Protein AF-A0A7V6EBS8-F1 (afdb_monomer)

pLDDT: mean 87.38, std 13.46, range [48.91, 98.5]

Solvent-accessible surface area (backbone atoms only — not comparable to full-atom 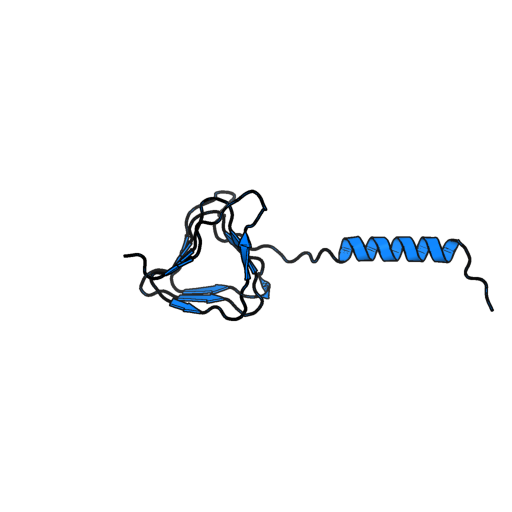values): 6392 Å² total; per-residue (Å²): 133,86,77,85,50,72,67,58,55,54,53,51,49,52,52,50,50,52,46,61,65,62,65,59,71,83,57,58,69,35,62,75,23,56,57,96,88,43,80,41,68,43,79,40,53,77,47,76,47,50,44,85,46,26,38,34,37,36,66,30,40,36,35,28,39,69,91,14,34,39,39,37,37,62,71,20,40,40,26,24,30,51,81,17,35,41,38,33,51,29,46,80,47,69,51,71,56,49,79,45,55,62,49,99,87,29,59,45,69,47,77,43,72,63,79,124

Mean predicted aligned error: 9.58 Å

Radius of gyration: 20.48 Å; Cα contacts (8 Å, |Δi|>4): 249; chains: 1; bounding box: 54×32×61 Å

Nearest PDB structures (foldseek):
  6rib-assembly1_A  TM=3.307E-01  e=3.381E+00  Thermus thermophilus HB8
  6riq-assembly1_A  TM=4.170E-01  e=9.304E+00  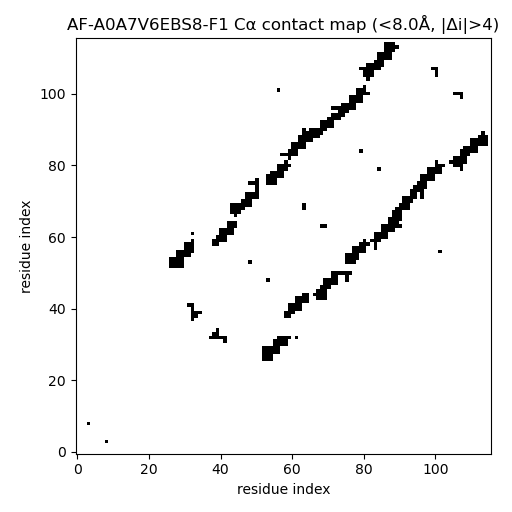Pseudomonas aeruginosa
  7ko9-assembly1_A  TM=3.567E-01  e=7.024E+00  Escherichia coli
  6qvi-assembly2_B  TM=3.295E-01  e=8.314E+00  Thermus thermophilus HB27

Foldseek 3Di:
DDPPDPVNVVVVVVVVVVVVVPVPPPQPEAEPQDDPNDGDEEEAAEDEAEQSNAPYEYEAEYEDDLNGEYEYDAPGEYEYFAPYEYEYNHYYHYDNYHYYHPDPVHDYPYYHYNDD

Structure (mmCIF, N/CA/C/O backbone):
data_AF-A0A7V6EBS8-F1
#
_entry.id   AF-A0A7V6EBS8-F1
#
loop_
_atom_site.group_PDB
_atom_site.id
_atom_site.type_symbol
_atom_site.label_atom_id
_atom_site.label_alt_id
_atom_site.label_comp_id
_atom_site.label_asym_id
_atom_site.label_entity_id
_atom_site.label_seq_id
_atom_site.pdbx_PDB_ins_code
_atom_site.Cartn_x
_atom_site.Cartn_y
_atom_site.Cartn_z
_atom_site.occupancy
_atom_site.B_iso_or_equiv
_atom_site.auth_seq_id
_atom_site.auth_comp_id
_atom_site.auth_asym_id
_atom_site.auth_atom_id
_atom_site.pdbx_PDB_model_num
ATOM 1 N N . MET A 1 1 ? -40.442 13.116 41.342 1.00 51.31 1 MET A N 1
ATOM 2 C CA . MET A 1 1 ? -39.411 13.232 40.282 1.00 51.31 1 MET A CA 1
ATOM 3 C C . MET A 1 1 ? -38.191 13.933 40.867 1.00 51.31 1 MET A C 1
ATOM 5 O O . MET A 1 1 ? -38.304 15.086 41.261 1.00 51.31 1 MET A O 1
ATOM 9 N N . LYS A 1 2 ? -37.060 13.232 41.022 1.00 55.19 2 LYS A N 1
ATOM 10 C CA . LYS A 1 2 ? -35.823 13.795 41.592 1.00 55.19 2 LYS A CA 1
ATOM 11 C C . LYS A 1 2 ? -35.237 14.784 40.575 1.00 55.19 2 LYS A C 1
ATOM 13 O O . LYS A 1 2 ? -34.918 14.375 39.461 1.00 55.19 2 LYS A O 1
ATOM 18 N N . LYS A 1 3 ? -35.173 16.080 40.912 1.00 59.59 3 LYS A N 1
ATOM 19 C CA . LYS A 1 3 ? -34.543 17.097 40.052 1.00 59.59 3 LYS A CA 1
ATOM 20 C C . LYS A 1 3 ? -33.090 16.681 39.832 1.00 59.59 3 LYS A C 1
ATOM 22 O O . LYS A 1 3 ? -32.352 16.535 40.800 1.00 59.59 3 LYS A O 1
ATOM 27 N N . ARG A 1 4 ? -32.705 16.460 38.575 1.00 64.12 4 ARG A N 1
ATOM 28 C CA . ARG A 1 4 ? -31.295 16.352 38.187 1.00 64.12 4 ARG A CA 1
ATOM 29 C C . ARG A 1 4 ? -30.639 17.673 38.581 1.00 64.12 4 ARG A C 1
ATOM 31 O O . ARG A 1 4 ? -31.089 18.727 38.135 1.00 64.12 4 ARG A O 1
ATOM 38 N N . ASP A 1 5 ? -29.680 17.618 39.491 1.00 79.69 5 ASP A N 1
ATOM 39 C CA . ASP A 1 5 ? -28.967 18.786 39.985 1.00 79.69 5 ASP A CA 1
ATOM 40 C C . ASP A 1 5 ? -27.829 19.169 39.031 1.00 79.69 5 ASP A C 1
ATOM 42 O O . ASP A 1 5 ? -27.427 18.409 38.146 1.00 79.69 5 ASP A O 1
ATOM 46 N N . ALA A 1 6 ? -27.337 20.398 39.176 1.00 76.38 6 ALA A N 1
ATOM 47 C CA . ALA A 1 6 ? -26.308 20.947 38.299 1.00 76.38 6 ALA A CA 1
ATOM 48 C C . ALA A 1 6 ? -25.035 20.078 38.281 1.00 76.38 6 ALA A C 1
ATOM 50 O O . ALA A 1 6 ? -24.414 19.934 37.230 1.00 76.38 6 ALA A O 1
ATOM 51 N N . GLY A 1 7 ? -24.697 19.431 39.405 1.00 80.94 7 GLY A N 1
ATOM 52 C CA . GLY A 1 7 ? -23.545 18.533 39.524 1.00 80.94 7 GLY A CA 1
ATOM 53 C C . GLY A 1 7 ? -23.585 17.363 38.541 1.00 80.94 7 GLY A C 1
ATOM 54 O O . GLY A 1 7 ? -22.577 17.062 37.903 1.00 80.94 7 GLY A O 1
ATOM 55 N N . TRP A 1 8 ? -24.760 16.764 38.330 1.00 78.31 8 TRP A N 1
ATOM 56 C CA . TRP A 1 8 ? -24.926 15.698 37.344 1.00 78.31 8 TRP A CA 1
ATOM 57 C C . TRP A 1 8 ? -24.663 16.170 35.907 1.00 78.31 8 TRP A C 1
ATOM 59 O O . TRP A 1 8 ? -24.090 15.433 35.108 1.00 78.31 8 TRP A O 1
ATOM 69 N N . ASN A 1 9 ? -25.044 17.406 35.568 1.00 82.06 9 ASN A N 1
ATOM 70 C CA . ASN A 1 9 ? -24.821 17.957 34.229 1.00 82.06 9 ASN A CA 1
ATOM 71 C C . ASN A 1 9 ? -23.340 18.259 33.972 1.00 82.06 9 ASN A C 1
ATOM 73 O O . ASN A 1 9 ? -22.862 17.993 32.873 1.00 82.06 9 ASN A O 1
ATOM 77 N N . TYR A 1 10 ? -22.599 18.739 34.976 1.00 83.56 10 TYR A N 1
ATOM 78 C CA . TYR A 1 10 ? -21.148 18.911 34.861 1.00 83.56 10 TYR A CA 1
ATOM 79 C C . TYR A 1 10 ? -20.423 17.568 34.754 1.00 83.56 10 TYR A C 1
ATOM 81 O O . TYR A 1 10 ? -19.563 17.409 33.894 1.00 83.56 10 TYR A O 1
ATOM 89 N N . PHE A 1 11 ? -20.808 16.577 35.560 1.00 81.00 11 PHE A N 1
ATOM 90 C CA . PHE A 1 11 ? -20.244 15.229 35.480 1.00 81.00 11 PHE A CA 1
ATOM 91 C C . PHE A 1 11 ? -20.505 14.575 34.114 1.00 81.00 11 PHE A C 1
ATOM 93 O O . PHE A 1 11 ? -19.585 14.056 33.484 1.00 81.00 11 PHE A O 1
ATOM 100 N N . ALA A 1 12 ? -21.740 14.664 33.613 1.00 82.56 12 ALA A N 1
ATOM 101 C CA . ALA A 1 12 ? -22.101 14.171 32.289 1.00 82.56 12 ALA A CA 1
ATOM 102 C C . ALA A 1 12 ? -21.372 14.929 31.167 1.00 82.56 12 ALA A C 1
ATOM 104 O O . ALA A 1 12 ? -20.951 14.306 30.198 1.00 82.56 12 ALA A O 1
ATOM 105 N N . ALA A 1 13 ? -21.177 16.246 31.302 1.00 82.38 13 ALA A N 1
ATOM 106 C CA . ALA A 1 13 ? -20.408 17.038 30.344 1.00 82.38 13 ALA A CA 1
ATOM 107 C C . ALA A 1 13 ? -18.928 16.631 30.324 1.00 82.38 13 ALA A C 1
ATOM 109 O O . ALA A 1 13 ? -18.355 16.496 29.248 1.00 82.38 13 ALA A O 1
ATOM 110 N N . VAL A 1 14 ? -18.320 16.364 31.484 1.00 84.31 14 VAL A N 1
ATOM 111 C CA . VAL A 1 14 ? -16.932 15.880 31.577 1.00 84.31 14 VAL A CA 1
ATOM 112 C C . VAL A 1 14 ? -16.791 14.480 30.971 1.00 84.31 14 VAL A C 1
ATOM 114 O O . VAL A 1 14 ? -15.854 14.247 30.214 1.00 84.31 14 VAL A O 1
ATOM 117 N N . LEU A 1 15 ? -17.744 13.574 31.216 1.00 79.50 15 LEU A N 1
ATOM 118 C CA . LEU A 1 15 ? -17.805 12.262 30.557 1.00 79.50 15 LEU A CA 1
ATOM 119 C C . LEU A 1 15 ? -17.981 12.385 29.042 1.00 79.50 15 LEU A C 1
ATOM 121 O O . LEU A 1 15 ? -17.315 11.684 28.291 1.00 79.50 15 LEU A O 1
ATOM 125 N N . TYR A 1 16 ? -18.847 13.284 28.580 1.00 78.12 16 TYR A N 1
ATOM 126 C CA . TYR A 1 16 ? -19.078 13.511 27.156 1.00 78.12 16 TYR A CA 1
ATOM 127 C C . TYR A 1 16 ? -17.838 14.085 26.463 1.00 78.12 16 TYR A C 1
ATOM 129 O O . TYR A 1 16 ? -17.472 13.634 25.384 1.00 78.12 16 TYR A O 1
ATOM 137 N N . ILE A 1 17 ? -17.139 15.018 27.111 1.00 76.75 17 ILE A N 1
ATOM 138 C CA . ILE A 1 17 ? -15.861 15.561 26.643 1.00 76.75 17 ILE A CA 1
ATOM 139 C C . ILE A 1 17 ? -14.786 14.464 26.621 1.00 76.75 17 ILE A C 1
ATOM 141 O O . ILE A 1 17 ? -14.094 14.318 25.616 1.00 76.75 17 ILE A O 1
ATOM 145 N N . PHE A 1 18 ? -14.690 13.650 27.677 1.00 72.38 18 PHE A N 1
ATOM 146 C CA . PHE A 1 18 ? -13.807 12.483 27.721 1.00 72.38 18 PHE A CA 1
ATOM 147 C C . PHE A 1 18 ? -14.097 11.533 26.554 1.00 72.38 18 PHE A C 1
ATOM 149 O O . PHE A 1 18 ? -13.172 11.156 25.844 1.00 72.38 18 PHE A O 1
ATOM 156 N N . PHE A 1 19 ? -15.372 11.240 26.274 1.00 67.50 19 PHE A N 1
ATOM 157 C CA . PHE A 1 19 ? -15.778 10.457 25.109 1.00 67.50 19 PHE A CA 1
ATOM 158 C C . PHE A 1 19 ? -15.412 11.146 23.787 1.00 67.50 19 PHE A C 1
ATOM 160 O O . PHE A 1 19 ? -14.822 10.488 22.947 1.00 67.50 19 PHE A O 1
ATOM 167 N N . ILE A 1 20 ? -15.643 12.448 23.584 1.00 65.75 20 ILE A N 1
ATOM 168 C CA . ILE A 1 20 ? -15.231 13.153 22.349 1.00 65.75 20 ILE A CA 1
ATOM 169 C C . ILE A 1 20 ? -13.717 13.034 22.110 1.00 65.75 20 ILE A C 1
ATOM 171 O O . ILE A 1 20 ? -13.290 12.790 20.980 1.00 65.75 20 ILE A O 1
ATOM 175 N N . PHE A 1 21 ? -12.903 13.176 23.158 1.00 56.88 21 PHE A N 1
ATOM 176 C CA . PHE A 1 21 ? -11.451 13.033 23.052 1.00 56.88 21 PHE A 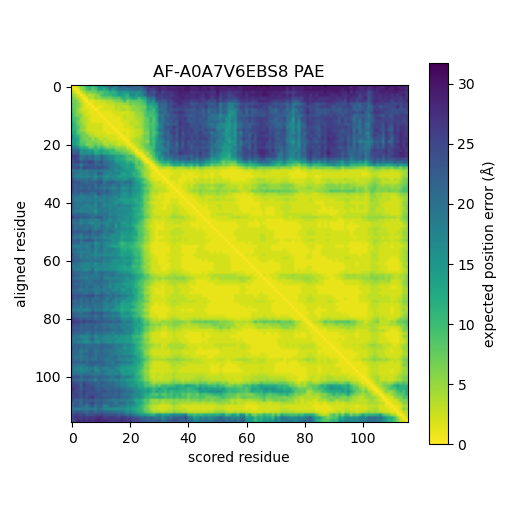CA 1
ATOM 177 C C . PHE A 1 21 ? -11.013 11.574 22.831 1.00 56.88 21 PHE A C 1
ATOM 179 O O . PHE A 1 21 ? -10.060 11.348 22.089 1.00 56.88 21 PHE A O 1
ATOM 186 N N . PHE A 1 22 ? -11.736 10.5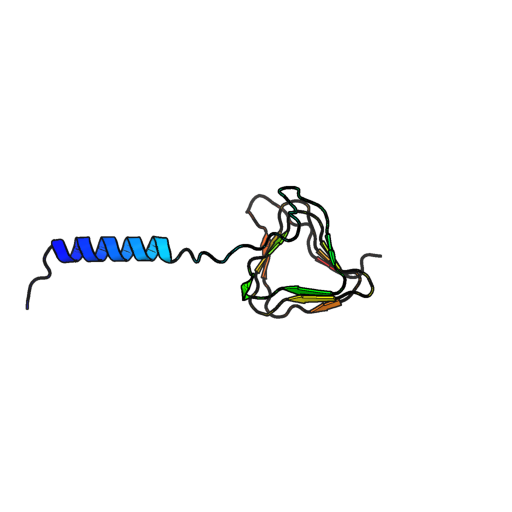90 23.382 1.00 54.84 22 PHE A N 1
ATOM 187 C CA . PHE A 1 22 ? -11.471 9.153 23.195 1.00 54.84 22 PHE A CA 1
ATOM 188 C C . PHE A 1 22 ? -12.061 8.560 21.899 1.00 54.84 22 PHE A C 1
ATOM 190 O O . PHE A 1 22 ? -11.679 7.467 21.493 1.00 54.84 22 PHE A O 1
ATOM 197 N N . GLN A 1 23 ? -12.986 9.258 21.229 1.00 48.91 23 GLN A N 1
ATOM 198 C CA . GLN A 1 23 ? -13.557 8.863 19.929 1.00 48.91 23 GLN A CA 1
ATOM 199 C C . GLN A 1 23 ? -12.602 9.154 18.763 1.00 48.91 23 GLN A C 1
ATOM 201 O O . GLN A 1 23 ? -12.829 8.690 17.642 1.00 48.91 23 GLN A O 1
ATOM 206 N N . ARG A 1 24 ? -11.500 9.880 19.009 1.00 51.91 24 ARG A N 1
ATOM 207 C CA . ARG A 1 24 ? -10.350 9.873 18.104 1.00 51.91 24 ARG A CA 1
ATOM 208 C C . ARG A 1 24 ? -9.681 8.518 18.218 1.00 51.91 24 ARG A C 1
ATOM 210 O O . ARG A 1 24 ? -8.737 8.339 18.974 1.00 51.91 24 ARG A O 1
ATOM 217 N N . SER A 1 25 ? -10.235 7.565 17.489 1.00 51.59 25 SER A N 1
ATOM 218 C CA . SER A 1 25 ? -9.688 6.231 17.332 1.00 51.59 25 SER A CA 1
ATOM 219 C C . SER A 1 25 ? -8.187 6.340 17.062 1.00 51.59 25 SER A C 1
ATOM 221 O O . SER A 1 25 ? -7.782 6.821 16.004 1.00 51.59 25 SER A O 1
ATOM 223 N N . SER A 1 26 ? -7.357 5.952 18.031 1.00 55.03 26 SER A N 1
ATOM 224 C CA . SER A 1 26 ? -5.915 5.824 17.846 1.00 55.03 26 SER A CA 1
ATOM 225 C C . SER A 1 26 ? -5.662 4.543 17.054 1.00 55.03 26 SER A C 1
ATOM 227 O O . SER A 1 26 ? -5.171 3.550 17.588 1.00 55.03 26 SER A O 1
ATOM 229 N N . TYR A 1 27 ? -6.085 4.515 15.793 1.00 57.25 27 TYR A N 1
ATOM 230 C CA . TYR A 1 27 ? -5.586 3.500 14.879 1.00 57.25 27 TYR A CA 1
ATOM 231 C C . TYR A 1 27 ? -4.105 3.814 14.668 1.00 57.25 27 TYR A C 1
ATOM 233 O O . TYR A 1 27 ? -3.756 4.948 14.333 1.00 57.25 27 TYR A O 1
ATOM 241 N N . ALA A 1 28 ? -3.233 2.856 14.975 1.00 71.25 28 ALA A N 1
ATOM 242 C CA . ALA A 1 28 ? -1.810 3.008 14.730 1.00 71.25 28 ALA A CA 1
ATOM 243 C C . ALA A 1 28 ? -1.611 3.168 13.217 1.00 71.25 28 ALA A C 1
ATOM 245 O O . ALA A 1 28 ? -1.995 2.292 12.447 1.00 71.25 28 ALA A O 1
ATOM 246 N N . GLU A 1 29 ? -1.079 4.311 12.791 1.00 89.38 29 GLU A N 1
ATOM 247 C CA . GLU A 1 29 ? -0.771 4.534 11.381 1.00 89.38 29 GLU A CA 1
ATOM 248 C C . GLU A 1 29 ? 0.482 3.739 11.001 1.00 89.38 29 GLU A C 1
ATOM 250 O O . GLU A 1 29 ? 1.490 3.774 11.715 1.00 89.38 29 GLU A O 1
ATOM 255 N N . THR A 1 30 ? 0.439 3.054 9.861 1.00 94.38 30 THR A N 1
ATOM 256 C CA . THR A 1 30 ? 1.567 2.268 9.353 1.00 94.38 30 THR A CA 1
ATOM 257 C C . THR A 1 30 ? 2.292 3.048 8.266 1.00 94.38 30 THR A C 1
ATOM 259 O O . THR A 1 30 ? 1.771 3.220 7.168 1.00 94.38 30 THR A O 1
ATOM 262 N N . TYR A 1 31 ? 3.509 3.515 8.546 1.00 95.06 31 TYR A N 1
ATOM 263 C CA . TYR A 1 31 ? 4.347 4.187 7.549 1.00 95.06 31 TYR A CA 1
ATOM 264 C C . TYR A 1 31 ? 5.071 3.153 6.687 1.00 95.06 31 TYR A C 1
ATOM 266 O O . TYR A 1 31 ? 5.930 2.431 7.185 1.00 95.06 31 TYR A O 1
ATOM 274 N N . VAL A 1 32 ? 4.758 3.112 5.391 1.00 96.69 32 VAL A N 1
ATOM 275 C CA . VAL A 1 32 ? 5.326 2.124 4.456 1.00 96.69 32 VAL A CA 1
ATOM 276 C C . VAL A 1 32 ? 6.791 2.436 4.136 1.00 96.69 32 VAL A C 1
ATOM 278 O O . VAL A 1 32 ? 7.625 1.542 4.054 1.00 96.69 32 VAL A O 1
ATOM 281 N N . ASN A 1 33 ? 7.119 3.721 3.985 1.00 96.44 33 ASN A N 1
ATOM 282 C CA . ASN A 1 33 ? 8.396 4.179 3.429 1.00 96.44 33 ASN A CA 1
ATOM 283 C C . ASN A 1 33 ? 9.410 4.674 4.472 1.00 96.44 33 ASN A C 1
ATOM 285 O O . ASN A 1 33 ? 10.472 5.169 4.090 1.00 96.44 33 ASN A O 1
ATOM 289 N N . ARG A 1 34 ? 9.096 4.617 5.774 1.00 94.56 34 ARG A N 1
ATOM 290 C CA . ARG A 1 34 ? 9.968 5.154 6.833 1.00 94.56 34 ARG A CA 1
ATOM 291 C C . ARG A 1 34 ? 10.789 4.060 7.498 1.00 94.56 34 ARG A C 1
ATOM 293 O O . ARG A 1 34 ? 10.255 3.239 8.234 1.00 94.56 34 ARG A O 1
ATOM 300 N N . ILE A 1 35 ? 12.107 4.133 7.342 1.00 87.69 35 ILE A N 1
ATOM 301 C CA . ILE A 1 35 ? 13.066 3.267 8.037 1.00 87.69 35 ILE A CA 1
ATOM 302 C C . ILE A 1 35 ? 13.977 4.159 8.877 1.00 87.69 35 ILE A C 1
ATOM 304 O O . ILE A 1 35 ? 14.687 5.009 8.337 1.00 87.69 35 ILE A O 1
ATOM 308 N N . ASN A 1 36 ? 13.940 3.999 10.204 1.00 89.81 36 ASN A N 1
ATOM 309 C CA . ASN A 1 36 ? 14.731 4.796 11.154 1.00 89.81 36 ASN A CA 1
ATOM 310 C C . ASN A 1 36 ? 14.617 6.319 10.919 1.00 89.81 36 ASN A C 1
ATOM 312 O O . ASN A 1 36 ? 15.609 7.043 10.945 1.00 89.81 36 ASN A O 1
ATOM 316 N N . GLY A 1 37 ? 13.406 6.799 10.623 1.00 88.38 37 GLY A N 1
ATOM 317 C CA . GLY A 1 37 ? 13.129 8.218 10.366 1.00 88.38 37 GLY A CA 1
ATOM 318 C C . GLY A 1 37 ? 13.502 8.721 8.967 1.00 88.38 37 GLY A C 1
ATOM 319 O O . GLY A 1 37 ? 13.240 9.879 8.662 1.00 88.38 37 GLY A O 1
ATOM 320 N N . THR A 1 38 ? 14.064 7.876 8.100 1.00 93.56 38 THR A N 1
ATOM 321 C CA . THR A 1 38 ? 14.356 8.234 6.704 1.00 93.56 38 THR A CA 1
ATOM 322 C C . THR A 1 38 ? 13.255 7.726 5.779 1.00 93.56 38 THR A C 1
ATOM 324 O O . THR A 1 38 ? 12.909 6.547 5.841 1.00 93.56 38 THR A O 1
ATOM 327 N N . VAL A 1 39 ? 12.739 8.596 4.907 1.00 95.88 39 VAL A N 1
ATOM 328 C CA . VAL A 1 39 ? 11.754 8.250 3.868 1.00 95.88 39 VAL A CA 1
ATOM 329 C C . VAL A 1 39 ? 12.479 7.770 2.609 1.00 95.88 39 VAL A C 1
ATOM 331 O O . VAL A 1 39 ? 13.364 8.469 2.112 1.00 95.88 39 VAL A O 1
ATOM 334 N N . LYS A 1 40 ? 12.127 6.585 2.094 1.00 96.19 40 LYS A N 1
ATOM 335 C CA . LYS A 1 40 ? 12.692 6.020 0.855 1.00 96.19 40 LYS A CA 1
ATOM 336 C C . LYS A 1 40 ? 11.636 5.281 0.023 1.00 96.19 40 LYS A C 1
ATOM 338 O O . LYS A 1 40 ? 10.715 4.710 0.610 1.00 96.19 40 LYS A O 1
ATOM 343 N N . PRO A 1 41 ? 11.777 5.235 -1.316 1.00 96.56 41 PRO A N 1
ATOM 344 C CA . PRO A 1 41 ? 10.967 4.348 -2.143 1.00 96.56 41 PRO A CA 1
ATOM 345 C C . PRO A 1 41 ? 11.093 2.889 -1.692 1.00 96.56 41 PRO A C 1
ATOM 347 O O . PRO A 1 41 ? 12.149 2.480 -1.199 1.00 96.56 41 PRO A O 1
ATOM 350 N N . VAL A 1 42 ? 10.015 2.123 -1.847 1.00 96.75 42 VAL A N 1
ATOM 351 C CA . VAL A 1 42 ? 9.941 0.715 -1.430 1.00 96.75 42 VAL A CA 1
ATOM 352 C C . VAL A 1 42 ? 9.486 -0.153 -2.597 1.00 96.75 42 VAL A C 1
ATOM 354 O O . VAL A 1 42 ? 8.498 0.161 -3.253 1.00 96.75 42 VAL A O 1
ATOM 357 N N . SER A 1 43 ? 10.179 -1.272 -2.794 1.00 96.88 43 SER A N 1
ATOM 358 C CA . SER A 1 43 ? 9.795 -2.340 -3.717 1.00 96.88 43 SER A CA 1
ATOM 359 C C . SER A 1 43 ? 9.199 -3.514 -2.944 1.00 96.88 43 SER A C 1
ATOM 361 O O . SER A 1 43 ? 9.806 -4.014 -1.995 1.00 96.88 43 SER A O 1
ATOM 363 N N . LEU A 1 44 ? 8.013 -3.954 -3.349 1.00 97.06 44 LEU A N 1
ATOM 364 C CA . LEU A 1 44 ? 7.254 -5.041 -2.749 1.00 97.06 44 LEU A CA 1
ATOM 365 C C . LEU A 1 44 ? 7.280 -6.256 -3.670 1.00 97.06 44 LEU A C 1
ATOM 367 O O . LEU A 1 44 ? 6.917 -6.168 -4.843 1.00 97.06 44 LEU A O 1
ATOM 371 N N . MET A 1 45 ? 7.659 -7.399 -3.098 1.00 97.25 45 MET A N 1
ATOM 372 C CA . MET A 1 45 ? 7.549 -8.687 -3.773 1.00 97.25 45 MET A CA 1
ATOM 373 C C . MET A 1 45 ? 6.233 -9.378 -3.415 1.00 97.25 45 MET A C 1
ATOM 375 O O . MET A 1 45 ? 5.439 -9.648 -4.293 1.00 97.25 45 MET A O 1
ATOM 379 N N . ASN A 1 46 ? 5.948 -9.657 -2.143 1.00 96.12 46 ASN A N 1
ATOM 380 C CA . ASN A 1 46 ? 4.668 -10.244 -1.733 1.00 96.12 46 ASN A CA 1
ATOM 381 C C . ASN A 1 46 ? 4.282 -9.687 -0.374 1.00 96.12 46 ASN A C 1
ATOM 383 O O . ASN A 1 46 ? 4.915 -10.028 0.622 1.00 96.12 46 ASN A O 1
ATOM 387 N N . GLU A 1 47 ? 3.260 -8.841 -0.352 1.00 98.00 47 GLU A N 1
ATOM 388 C CA . GLU A 1 47 ? 2.878 -8.105 0.846 1.00 98.00 47 GLU A CA 1
ATOM 389 C C . GLU A 1 47 ? 1.366 -8.165 1.068 1.00 98.00 47 GLU A C 1
ATOM 391 O O . GLU A 1 47 ? 0.570 -8.125 0.123 1.00 98.00 47 GLU A O 1
ATOM 396 N N . VAL A 1 48 ? 0.971 -8.241 2.340 1.00 98.12 48 VAL A N 1
ATOM 397 C CA . VAL A 1 48 ? -0.430 -8.171 2.758 1.00 98.12 48 VAL A CA 1
ATOM 398 C C . VAL A 1 48 ? -0.614 -6.975 3.675 1.00 98.12 48 VAL A C 1
ATOM 400 O O . VAL A 1 48 ? -0.114 -6.939 4.799 1.00 98.12 48 VAL A O 1
ATOM 403 N N . TRP A 1 49 ? -1.380 -6.000 3.204 1.00 97.81 49 TRP A N 1
ATOM 404 C CA . TRP A 1 49 ? -1.798 -4.865 4.003 1.00 97.81 49 TRP A CA 1
ATOM 405 C C . TRP A 1 49 ? -3.119 -5.172 4.700 1.00 97.81 49 TRP A C 1
ATOM 407 O O . TRP A 1 49 ? -4.164 -5.313 4.064 1.00 97.81 49 TRP A O 1
ATOM 417 N N . THR A 1 50 ? -3.057 -5.301 6.024 1.00 97.00 50 THR A N 1
ATOM 418 C CA . THR A 1 50 ? -4.193 -5.694 6.854 1.00 97.00 50 THR A CA 1
ATOM 419 C C . THR A 1 50 ? -5.003 -4.487 7.295 1.00 97.00 50 THR A C 1
ATOM 421 O O . THR A 1 50 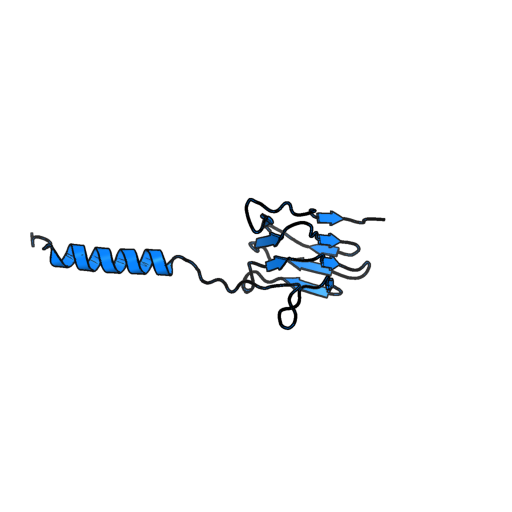? -4.475 -3.407 7.572 1.00 97.00 50 THR A O 1
ATOM 424 N N . LYS A 1 51 ? -6.309 -4.680 7.466 1.00 94.69 51 LYS A N 1
ATOM 425 C CA . LYS A 1 51 ? -7.200 -3.644 7.989 1.00 94.69 51 LYS A CA 1
ATOM 426 C C . LYS A 1 51 ? -6.802 -3.221 9.404 1.00 94.69 51 LYS A C 1
ATOM 428 O O . LYS A 1 51 ? -6.987 -2.065 9.768 1.00 94.69 51 LYS A O 1
ATOM 433 N N . ALA A 1 52 ? -6.254 -4.139 10.200 1.00 93.88 52 ALA A N 1
ATOM 434 C CA . ALA A 1 52 ? -5.800 -3.852 11.561 1.00 93.88 52 ALA A CA 1
ATOM 435 C C . ALA A 1 52 ? -4.661 -2.816 11.606 1.00 93.88 52 ALA A C 1
ATOM 437 O O . ALA A 1 52 ? -4.568 -2.061 12.570 1.00 93.88 52 ALA A O 1
ATOM 438 N N . ASN A 1 53 ? -3.850 -2.756 10.547 1.00 94.75 53 ASN A N 1
ATOM 439 C CA . ASN A 1 53 ? -2.726 -1.832 10.396 1.00 94.75 53 ASN A CA 1
ATOM 440 C C . ASN A 1 53 ? -3.095 -0.560 9.608 1.00 94.75 53 ASN A C 1
ATOM 442 O O . ASN A 1 53 ? -2.245 0.300 9.374 1.00 94.75 53 ASN A O 1
ATOM 446 N N . SER A 1 54 ? -4.356 -0.437 9.185 1.00 94.25 54 SER A N 1
ATOM 447 C CA . SER A 1 54 ? -4.871 0.752 8.518 1.00 94.25 54 SER A CA 1
ATOM 448 C C . SER A 1 54 ? -5.015 1.913 9.521 1.00 94.25 54 SER A C 1
ATOM 450 O O . SER A 1 54 ? -5.550 1.710 10.611 1.00 94.25 54 SER A O 1
ATOM 452 N N . PRO A 1 55 ? -4.666 3.155 9.142 1.00 95.81 55 PRO A N 1
ATOM 453 C CA . PRO A 1 55 ? -4.300 3.569 7.791 1.00 95.81 55 PRO A CA 1
ATOM 454 C C . PRO A 1 55 ? -2.828 3.316 7.450 1.00 95.81 55 PRO A C 1
ATOM 456 O O . PRO A 1 55 ? -1.946 3.451 8.295 1.00 95.81 55 PRO A O 1
ATOM 459 N N . TYR A 1 56 ? -2.573 3.045 6.172 1.00 96.75 56 TYR A N 1
ATOM 460 C CA . TYR A 1 56 ? -1.225 3.017 5.607 1.00 96.75 56 TYR A CA 1
ATOM 461 C C . TYR A 1 56 ? -0.849 4.398 5.085 1.00 96.75 56 TYR A C 1
ATOM 463 O O . TYR A 1 56 ? -1.625 5.014 4.354 1.00 96.75 56 TYR A O 1
ATOM 471 N N . ILE A 1 57 ? 0.337 4.874 5.450 1.00 95.50 57 ILE A N 1
ATOM 472 C CA . ILE A 1 57 ? 0.878 6.172 5.056 1.00 95.50 57 ILE A CA 1
ATOM 473 C C . ILE A 1 57 ? 2.039 5.946 4.089 1.00 95.50 57 ILE A C 1
ATOM 475 O O . ILE A 1 57 ? 3.044 5.319 4.437 1.00 95.50 57 ILE A O 1
ATOM 479 N N . ILE A 1 58 ? 1.885 6.469 2.877 1.00 96.06 58 ILE A N 1
ATOM 480 C CA . ILE A 1 58 ? 2.866 6.410 1.794 1.00 96.06 58 ILE A CA 1
ATOM 481 C C . ILE A 1 58 ? 3.427 7.814 1.604 1.00 96.06 58 ILE A C 1
ATOM 483 O O . ILE A 1 58 ? 2.669 8.764 1.438 1.00 96.06 58 ILE A O 1
ATOM 487 N N . GLU A 1 59 ? 4.746 7.959 1.660 1.00 94.81 59 GLU A N 1
ATOM 488 C CA . GLU A 1 59 ? 5.428 9.267 1.559 1.00 94.81 59 GLU A CA 1
ATOM 489 C C . GLU A 1 59 ? 6.531 9.289 0.497 1.00 94.81 59 GLU A C 1
ATOM 491 O O . GLU A 1 59 ? 7.150 10.323 0.258 1.00 94.81 59 GLU A O 1
ATOM 496 N N . ALA A 1 60 ? 6.774 8.145 -0.134 1.00 95.81 60 ALA A N 1
ATOM 497 C CA . ALA A 1 60 ? 7.603 7.975 -1.314 1.00 95.81 60 ALA A CA 1
ATOM 498 C C . ALA A 1 60 ? 7.001 6.848 -2.154 1.00 95.81 60 ALA A C 1
ATOM 500 O O . ALA A 1 60 ? 6.129 6.122 -1.680 1.00 95.81 60 ALA A O 1
ATOM 501 N N . ASP A 1 61 ? 7.458 6.709 -3.392 1.00 96.50 61 ASP A N 1
ATOM 502 C CA . ASP A 1 61 ? 6.896 5.726 -4.310 1.00 96.50 61 ASP A CA 1
ATOM 503 C C . ASP A 1 61 ? 6.951 4.303 -3.747 1.00 96.50 61 ASP A C 1
ATOM 505 O O . ASP A 1 61 ? 7.919 3.888 -3.095 1.00 96.50 61 ASP A O 1
ATOM 509 N N . VAL A 1 62 ? 5.875 3.564 -3.993 1.00 97.44 62 VAL A N 1
ATOM 510 C CA . VAL A 1 62 ? 5.778 2.139 -3.690 1.00 97.44 62 VAL A CA 1
ATOM 511 C C . VAL A 1 62 ? 5.599 1.400 -5.001 1.00 97.44 62 VAL A C 1
ATOM 513 O O . VAL A 1 62 ? 4.668 1.686 -5.753 1.00 97.44 62 VAL A O 1
ATOM 516 N N . THR A 1 63 ? 6.473 0.435 -5.252 1.00 97.56 63 THR A N 1
ATOM 517 C CA . THR A 1 63 ? 6.466 -0.388 -6.457 1.00 97.56 63 THR A CA 1
ATOM 518 C C . THR A 1 63 ? 6.106 -1.817 -6.087 1.00 97.56 63 THR A C 1
ATOM 520 O O . THR A 1 63 ? 6.748 -2.409 -5.228 1.00 97.56 63 THR A O 1
ATOM 523 N N . VAL A 1 64 ? 5.091 -2.391 -6.728 1.00 97.62 64 VAL A N 1
ATOM 524 C CA . VAL A 1 64 ? 4.830 -3.834 -6.714 1.00 97.62 64 VAL A CA 1
ATOM 525 C C . VAL A 1 64 ? 5.468 -4.413 -7.965 1.00 97.62 64 VAL A C 1
ATOM 527 O O . VAL A 1 64 ? 5.020 -4.110 -9.069 1.00 97.62 64 VAL A O 1
ATOM 530 N N . GLU A 1 65 ? 6.521 -5.203 -7.781 1.00 96.88 65 GLU A N 1
ATOM 531 C CA . GLU A 1 65 ? 7.367 -5.744 -8.854 1.00 96.88 65 GLU A CA 1
ATOM 532 C C . GLU A 1 65 ? 6.593 -6.687 -9.804 1.00 96.88 65 GLU A C 1
ATOM 534 O O . GLU A 1 65 ? 5.579 -7.255 -9.405 1.00 96.88 65 GLU A O 1
ATOM 539 N N . ASP A 1 66 ? 7.081 -6.902 -11.037 1.00 94.00 66 ASP A N 1
ATOM 540 C CA . ASP A 1 66 ? 6.415 -7.657 -12.134 1.00 94.00 66 ASP A CA 1
ATOM 541 C C . ASP A 1 66 ? 5.866 -9.047 -11.747 1.00 94.00 66 ASP A C 1
ATOM 543 O O . ASP A 1 66 ? 4.847 -9.502 -12.262 1.00 94.00 66 ASP A O 1
ATOM 547 N N . SER A 1 67 ? 6.548 -9.755 -10.844 1.00 93.69 67 SER A N 1
ATOM 548 C CA . SER A 1 67 ? 6.141 -11.091 -10.362 1.00 93.69 67 SER A CA 1
ATOM 549 C C . SER A 1 67 ? 5.596 -11.075 -8.936 1.00 93.69 67 SER A C 1
ATOM 551 O O . SER A 1 67 ? 5.346 -12.125 -8.340 1.00 93.69 67 SER A O 1
ATOM 553 N N . GLY A 1 68 ? 5.435 -9.877 -8.386 1.00 96.56 68 GLY A N 1
ATOM 554 C CA . GLY A 1 68 ? 4.973 -9.654 -7.041 1.00 96.56 68 GLY A CA 1
ATOM 555 C C . GLY A 1 68 ? 3.471 -9.446 -6.927 1.00 96.56 68 GLY A C 1
ATOM 556 O O . GLY A 1 68 ? 2.743 -9.323 -7.915 1.00 96.56 68 GLY A O 1
ATOM 557 N N . SER A 1 69 ? 2.994 -9.394 -5.688 1.00 96.94 69 SER A N 1
ATOM 558 C CA . SER A 1 69 ? 1.607 -9.072 -5.384 1.00 96.94 69 SER A CA 1
ATOM 559 C C . SER A 1 69 ? 1.455 -8.228 -4.124 1.00 96.94 69 SER A C 1
ATOM 561 O O . SER A 1 69 ? 2.156 -8.415 -3.127 1.00 96.94 69 SER A O 1
ATOM 563 N N . LEU A 1 70 ? 0.494 -7.306 -4.172 1.00 98.38 70 LEU A N 1
ATOM 564 C CA . LEU A 1 70 ? -0.007 -6.581 -3.014 1.00 98.38 70 LEU A CA 1
ATOM 565 C C . LEU A 1 70 ? -1.478 -6.933 -2.798 1.00 98.38 70 LEU A C 1
ATOM 567 O O . LEU A 1 70 ? -2.333 -6.661 -3.646 1.00 98.38 70 LEU A O 1
ATOM 571 N N . VAL A 1 71 ? -1.776 -7.519 -1.642 1.00 98.50 71 VAL A N 1
ATOM 572 C CA . VAL A 1 71 ? -3.145 -7.778 -1.191 1.00 98.50 71 VAL A CA 1
ATOM 573 C C . VAL A 1 71 ? -3.496 -6.757 -0.121 1.00 98.50 71 VAL A C 1
ATOM 575 O O . VAL A 1 71 ? -2.792 -6.645 0.877 1.00 98.50 71 VAL A O 1
ATOM 578 N N . ILE A 1 72 ? -4.593 -6.027 -0.302 1.00 98.38 72 ILE A N 1
ATOM 579 C CA . ILE A 1 72 ? -5.085 -5.060 0.680 1.00 98.38 72 ILE A CA 1
ATOM 580 C C . ILE A 1 72 ? -6.453 -5.520 1.178 1.00 98.38 72 ILE A C 1
ATOM 582 O O . ILE A 1 72 ? -7.408 -5.641 0.406 1.00 98.38 72 ILE A O 1
ATOM 586 N N . GLU A 1 73 ? -6.552 -5.765 2.482 1.00 98.06 73 GLU A N 1
ATOM 587 C CA . GLU A 1 73 ? -7.794 -6.196 3.114 1.00 98.06 73 GLU A CA 1
ATOM 588 C C . GLU A 1 73 ? -8.891 -5.128 3.013 1.00 98.06 73 GLU A C 1
ATOM 590 O O . GLU A 1 73 ? -8.651 -3.919 3.115 1.00 98.06 73 GLU A O 1
ATOM 595 N N . ALA A 1 74 ? -10.132 -5.588 2.861 1.00 98.00 74 ALA A N 1
ATOM 596 C CA . ALA A 1 74 ? -11.282 -4.717 2.687 1.00 98.00 74 ALA A CA 1
ATOM 597 C C . ALA A 1 74 ? -11.534 -3.786 3.882 1.00 98.00 74 ALA A C 1
ATOM 599 O O . ALA A 1 74 ? -11.513 -4.193 5.043 1.00 98.00 74 ALA A O 1
ATOM 600 N N . GLY A 1 75 ? -11.855 -2.526 3.589 1.00 96.06 75 GLY A N 1
ATOM 601 C CA . GLY A 1 75 ? -12.057 -1.468 4.578 1.00 96.06 75 GLY A CA 1
ATOM 602 C C . GLY A 1 75 ? -10.770 -0.789 5.050 1.00 96.06 75 GLY A C 1
ATOM 603 O O . GLY A 1 75 ? -10.839 0.021 5.974 1.00 96.06 75 GLY A O 1
ATOM 604 N N . SER A 1 76 ? -9.623 -1.110 4.448 1.00 96.88 76 SER A N 1
ATOM 605 C CA . SER A 1 76 ? -8.369 -0.386 4.670 1.00 96.88 76 SER A CA 1
ATOM 606 C C . SER A 1 76 ? -8.391 0.995 4.010 1.00 96.88 76 SER A C 1
ATOM 608 O O . SER A 1 76 ? -9.040 1.208 2.981 1.00 96.88 76 SER A O 1
ATOM 610 N N . VAL A 1 77 ? -7.644 1.928 4.596 1.00 96.50 77 VAL A N 1
ATOM 611 C CA . VAL A 1 77 ? -7.427 3.280 4.076 1.00 96.50 77 VAL A CA 1
ATOM 612 C C . VAL A 1 77 ? -5.946 3.458 3.776 1.00 96.50 77 VAL A C 1
ATOM 614 O O . VAL A 1 77 ? -5.103 3.290 4.657 1.00 96.50 77 VAL A O 1
ATOM 617 N N . ILE A 1 78 ? -5.638 3.834 2.540 1.00 96.81 78 ILE A N 1
ATOM 618 C CA . ILE A 1 78 ? -4.288 4.145 2.079 1.00 96.81 78 ILE A CA 1
ATOM 619 C C . ILE A 1 78 ? -4.212 5.647 1.835 1.00 96.81 78 ILE A C 1
ATOM 621 O O . ILE A 1 78 ? -5.012 6.212 1.083 1.00 96.81 78 ILE A O 1
ATOM 625 N N . LYS A 1 79 ? -3.264 6.300 2.498 1.00 95.12 79 LYS A N 1
ATOM 626 C CA . LYS A 1 79 ? -3.066 7.742 2.439 1.00 95.12 79 LYS A CA 1
ATOM 627 C C . LYS A 1 79 ? -1.723 8.055 1.808 1.00 95.12 79 LYS A C 1
ATOM 629 O O . LYS A 1 79 ? -0.689 7.602 2.291 1.00 95.12 79 LYS A O 1
ATOM 634 N N . PHE A 1 80 ? -1.746 8.882 0.778 1.00 95.44 80 PHE A N 1
ATOM 635 C CA . PHE A 1 80 ? -0.550 9.289 0.054 1.00 95.44 80 PHE A CA 1
ATOM 636 C C . PHE A 1 80 ? -0.163 10.719 0.403 1.00 95.44 80 PHE A C 1
ATOM 638 O O . PHE A 1 80 ? -0.993 11.632 0.370 1.00 95.44 80 PHE A O 1
ATOM 645 N N . GLY A 1 81 ? 1.111 10.909 0.717 1.00 92.31 81 GLY A N 1
ATOM 646 C CA . GLY A 1 81 ? 1.757 12.208 0.743 1.00 92.31 81 GLY A CA 1
ATOM 647 C C . GLY A 1 81 ? 1.873 12.815 -0.657 1.00 92.31 81 GLY A C 1
ATOM 648 O O . GLY A 1 81 ? 1.421 12.261 -1.660 1.00 92.31 81 GLY 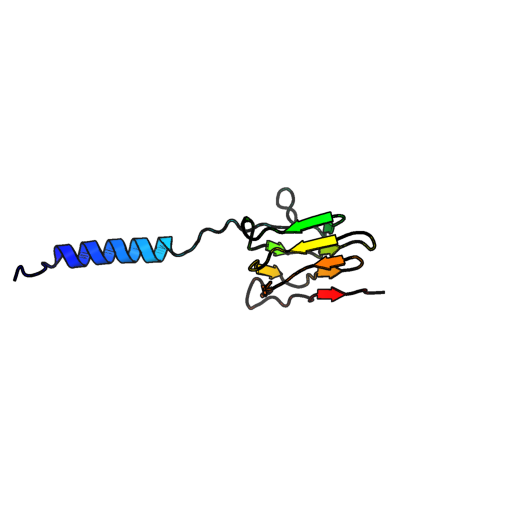A O 1
ATOM 649 N N . GLY A 1 82 ? 2.485 13.993 -0.728 1.00 88.12 82 GLY A N 1
ATOM 650 C CA . GLY A 1 82 ? 2.670 14.695 -1.996 1.00 88.12 82 GLY A CA 1
ATOM 651 C C . GLY A 1 82 ? 3.680 13.998 -2.898 1.00 88.12 82 GLY A C 1
ATOM 652 O O . GLY A 1 82 ? 4.694 13.509 -2.410 1.00 88.12 82 GLY A O 1
ATOM 653 N N . ASN A 1 83 ? 3.424 14.021 -4.207 1.00 86.38 83 ASN A N 1
ATOM 654 C CA . ASN A 1 83 ? 4.355 13.566 -5.248 1.00 86.38 83 ASN A CA 1
ATOM 655 C C . ASN A 1 83 ? 4.824 12.109 -5.099 1.00 86.38 83 ASN A C 1
ATOM 657 O O . ASN A 1 83 ? 5.926 11.783 -5.526 1.00 86.38 83 ASN A O 1
ATOM 661 N N 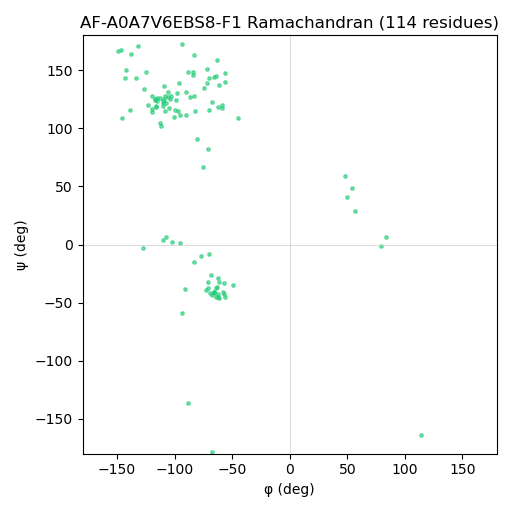. CYS A 1 84 ? 4.006 11.244 -4.499 1.00 91.25 84 CYS A N 1
ATOM 662 C CA . CYS A 1 84 ? 4.269 9.811 -4.448 1.00 91.25 84 CYS A CA 1
ATOM 663 C C . CYS A 1 84 ? 3.087 9.020 -5.009 1.00 91.25 84 CYS A C 1
ATOM 665 O O . CYS A 1 84 ? 1.931 9.462 -4.933 1.00 91.25 84 CYS A O 1
ATOM 667 N N . GLY A 1 85 ? 3.391 7.872 -5.605 1.00 94.62 85 GLY A N 1
ATOM 668 C CA . GLY A 1 85 ? 2.420 6.988 -6.241 1.00 94.62 85 GLY A CA 1
ATOM 669 C C . GLY A 1 85 ? 2.574 5.527 -5.840 1.00 94.62 85 GLY A C 1
ATOM 670 O O . GLY A 1 85 ? 3.543 5.123 -5.195 1.00 94.62 85 GLY A O 1
ATOM 671 N N . LEU A 1 86 ? 1.584 4.735 -6.245 1.00 96.69 86 LEU A N 1
ATOM 672 C CA . LEU A 1 86 ? 1.630 3.279 -6.190 1.00 96.69 86 LEU A CA 1
ATOM 673 C C . LEU A 1 86 ? 1.768 2.744 -7.619 1.00 96.69 86 LEU A C 1
ATOM 675 O O . LEU A 1 86 ? 0.865 2.917 -8.438 1.00 96.69 86 LEU A O 1
ATOM 679 N N . PHE A 1 87 ? 2.895 2.106 -7.910 1.00 96.75 87 PHE A N 1
ATOM 680 C CA . PHE A 1 87 ? 3.238 1.564 -9.221 1.00 96.75 87 PHE A CA 1
ATOM 681 C C . PHE A 1 87 ? 3.072 0.051 -9.185 1.00 96.75 87 PHE A C 1
ATOM 683 O O . PHE A 1 87 ? 3.736 -0.633 -8.411 1.00 96.75 87 PHE A O 1
ATOM 690 N N . ILE A 1 88 ? 2.159 -0.475 -9.992 1.00 97.31 88 ILE A N 1
ATOM 691 C CA . ILE A 1 88 ? 1.805 -1.891 -10.011 1.00 97.31 88 ILE A CA 1
ATOM 692 C C . ILE A 1 88 ? 2.275 -2.491 -11.329 1.00 97.31 88 ILE A C 1
ATOM 694 O O . ILE A 1 88 ? 1.627 -2.316 -12.363 1.00 97.31 88 ILE A O 1
ATOM 698 N N . TYR A 1 89 ? 3.394 -3.200 -11.270 1.00 96.31 89 TYR A N 1
ATOM 699 C CA . TYR A 1 89 ? 3.898 -4.022 -12.364 1.00 96.31 89 TYR A CA 1
ATOM 700 C C . TYR A 1 89 ? 3.376 -5.462 -12.249 1.00 96.31 89 TYR A C 1
ATOM 702 O O . TYR A 1 89 ? 2.977 -6.062 -13.242 1.00 96.31 89 TYR A O 1
ATOM 710 N N . GLY A 1 90 ? 3.291 -5.981 -11.019 1.00 95.31 90 GLY A N 1
ATOM 711 C CA . GLY A 1 90 ? 2.681 -7.276 -10.712 1.00 95.31 90 GLY A CA 1
ATOM 712 C C . GLY A 1 90 ? 1.175 -7.209 -10.434 1.00 95.31 90 GLY A C 1
ATOM 713 O O . GLY A 1 90 ? 0.400 -6.554 -11.129 1.00 95.31 90 GLY A O 1
ATOM 714 N N . GLY A 1 91 ? 0.735 -7.923 -9.396 1.00 95.69 91 GLY A N 1
ATOM 715 C CA . GLY A 1 91 ? -0.672 -8.015 -9.002 1.00 95.69 91 GLY A CA 1
ATOM 716 C C . GLY A 1 91 ? -1.080 -7.039 -7.895 1.00 95.69 91 GLY A C 1
ATOM 717 O O . GLY A 1 91 ? -0.387 -6.895 -6.891 1.00 95.69 91 GLY A O 1
ATOM 718 N N . LEU A 1 92 ? -2.268 -6.443 -8.016 1.00 97.44 92 LEU A N 1
ATOM 719 C CA . LEU A 1 92 ? -2.941 -5.726 -6.927 1.00 97.44 92 LEU A CA 1
ATOM 720 C C . LEU A 1 92 ? -4.324 -6.337 -6.688 1.00 97.44 92 LEU A C 1
ATOM 722 O O . LEU A 1 92 ? -5.180 -6.309 -7.571 1.00 97.44 92 L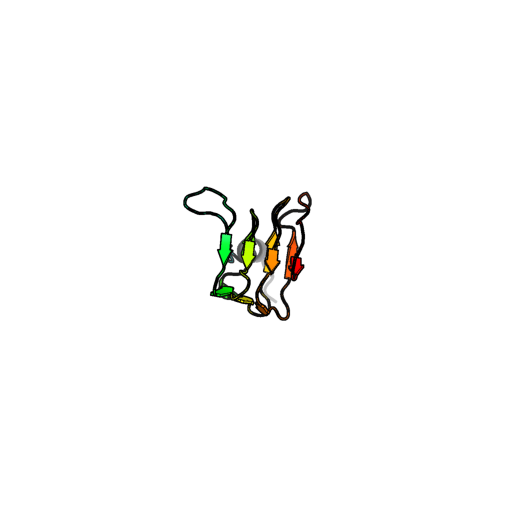EU A O 1
ATOM 726 N N . PHE A 1 93 ? -4.564 -6.844 -5.479 1.00 97.94 93 PHE A N 1
ATOM 727 C CA . PHE A 1 93 ? -5.886 -7.277 -5.035 1.00 97.94 93 PHE A CA 1
ATOM 728 C C . PHE A 1 93 ? -6.380 -6.356 -3.920 1.00 97.94 93 PHE A C 1
ATOM 730 O O . PHE A 1 93 ? -5.927 -6.443 -2.781 1.00 97.94 93 PHE A O 1
ATOM 737 N N . ALA A 1 94 ? -7.320 -5.470 -4.244 1.00 97.25 94 ALA A N 1
ATOM 738 C CA . ALA A 1 94 ? -7.891 -4.513 -3.303 1.00 97.25 94 ALA A CA 1
ATOM 739 C C . ALA A 1 94 ? -9.404 -4.408 -3.523 1.00 97.25 94 ALA A C 1
ATOM 741 O O . ALA A 1 94 ? -9.861 -3.976 -4.578 1.00 97.25 94 ALA A O 1
ATOM 742 N N . THR A 1 95 ? -10.192 -4.801 -2.522 1.00 96.25 95 THR A N 1
ATOM 743 C CA . THR A 1 95 ? -11.662 -4.735 -2.575 1.00 96.25 95 THR A CA 1
ATOM 744 C C . THR A 1 95 ? -12.163 -3.827 -1.465 1.00 96.25 95 THR A C 1
ATOM 746 O O . THR A 1 95 ? -11.815 -4.049 -0.314 1.00 96.25 95 THR A O 1
ATOM 749 N N . ASN A 1 96 ? -13.000 -2.831 -1.775 1.00 97.50 96 ASN A N 1
ATOM 750 C CA . ASN A 1 96 ? -13.507 -1.865 -0.787 1.00 97.50 96 ASN A CA 1
ATOM 751 C C . ASN A 1 96 ? -12.377 -1.159 -0.001 1.00 97.50 96 ASN A C 1
ATOM 753 O O . ASN A 1 96 ? -12.389 -1.110 1.229 1.00 97.50 96 ASN A O 1
ATOM 757 N N . VAL A 1 97 ? -11.373 -0.656 -0.721 1.00 97.62 97 VAL A N 1
ATOM 758 C CA . VAL A 1 97 ? -10.232 0.088 -0.167 1.00 97.62 97 VAL A CA 1
ATOM 759 C C . VAL A 1 97 ? -10.356 1.552 -0.565 1.00 97.62 97 VAL A C 1
ATOM 761 O O . VAL A 1 97 ? -10.667 1.858 -1.716 1.00 97.62 97 VAL A O 1
ATOM 764 N N . LEU A 1 98 ? -10.105 2.455 0.383 1.00 96.19 98 LEU A N 1
ATOM 765 C CA . LEU A 1 98 ? -10.078 3.890 0.121 1.00 96.19 98 LEU A CA 1
ATOM 766 C C . LEU A 1 98 ? -8.638 4.352 -0.103 1.00 96.19 98 LEU A C 1
ATOM 768 O O . LEU A 1 98 ? -7.833 4.327 0.825 1.00 96.19 98 LEU A O 1
ATOM 772 N N . PHE A 1 99 ? -8.339 4.818 -1.313 1.00 95.44 99 PHE A N 1
ATOM 773 C CA . PHE A 1 99 ? -7.097 5.520 -1.632 1.00 95.44 99 PHE A CA 1
ATOM 774 C C . PHE A 1 99 ? -7.375 7.022 -1.629 1.00 95.44 99 PHE A C 1
ATOM 776 O O . PHE A 1 99 ? -8.290 7.489 -2.309 1.00 95.44 99 PHE A O 1
ATOM 783 N N . GLN A 1 100 ? -6.623 7.779 -0.837 1.00 93.00 100 GLN A N 1
ATOM 784 C CA . GLN A 1 100 ? -6.851 9.213 -0.681 1.00 93.00 100 GLN A CA 1
ATOM 785 C C . GLN A 1 100 ? -5.559 9.980 -0.400 1.00 93.00 100 GLN A C 1
ATOM 787 O O . GLN A 1 100 ? -4.535 9.416 -0.018 1.00 93.00 100 GLN A O 1
ATOM 792 N N . GLN A 1 101 ? -5.635 11.301 -0.517 1.00 92.81 101 GLN A N 1
ATOM 793 C CA . GLN A 1 101 ? -4.580 12.193 -0.048 1.00 92.81 101 GLN A CA 1
ATOM 794 C C . GLN A 1 101 ? -4.435 12.142 1.484 1.00 92.81 101 GLN A C 1
ATOM 796 O O . GLN A 1 101 ? -5.421 12.015 2.224 1.00 92.81 101 GLN A O 1
ATOM 801 N N . LEU A 1 102 ? -3.195 12.258 1.962 1.00 91.00 102 LEU A N 1
ATOM 802 C CA . LEU A 1 102 ? -2.862 12.354 3.383 1.00 91.00 102 LEU A CA 1
ATOM 803 C C . LEU A 1 102 ? -3.315 13.693 3.969 1.00 91.00 102 LEU A C 1
ATOM 805 O O . LEU A 1 102 ? -3.864 13.734 5.069 1.00 91.00 102 LEU A O 1
ATOM 809 N N . ASN A 1 103 ? -3.107 14.780 3.227 1.00 85.19 103 ASN A N 1
ATOM 810 C CA . ASN A 1 103 ? -3.554 16.117 3.591 1.00 85.19 103 ASN A CA 1
ATOM 811 C C . ASN A 1 103 ? -4.136 16.848 2.369 1.00 85.19 103 ASN A C 1
ATOM 813 O O . ASN A 1 103 ? -3.946 16.432 1.230 1.00 85.19 103 ASN A O 1
ATOM 817 N N . THR A 1 104 ? -4.872 17.936 2.601 1.00 76.88 104 THR A N 1
ATOM 818 C CA . THR A 1 104 ? -5.575 18.691 1.545 1.00 76.88 104 THR A CA 1
ATOM 819 C C . THR A 1 104 ? -4.661 19.464 0.597 1.00 76.88 104 THR A C 1
ATOM 821 O O . THR A 1 104 ? -5.146 20.013 -0.385 1.00 76.88 104 THR A O 1
ATOM 824 N N . ASN A 1 105 ? -3.363 19.535 0.897 1.00 77.62 105 ASN A N 1
ATOM 825 C CA . ASN A 1 105 ? -2.385 20.338 0.163 1.00 77.62 105 ASN A CA 1
ATOM 826 C C . ASN A 1 105 ? -1.407 19.467 -0.637 1.00 77.62 105 ASN A C 1
ATOM 828 O O . ASN A 1 105 ? -0.458 19.983 -1.224 1.00 77.62 105 ASN A O 1
ATOM 832 N N . THR A 1 106 ? -1.610 18.152 -0.637 1.00 75.75 106 THR A N 1
ATOM 833 C CA . THR A 1 106 ? -0.780 17.197 -1.362 1.00 75.75 106 THR A CA 1
ATOM 834 C C . THR A 1 106 ? -1.595 16.522 -2.443 1.00 75.75 106 THR A C 1
ATOM 836 O O . THR A 1 106 ? -2.584 15.856 -2.145 1.00 75.75 106 THR A O 1
ATOM 839 N N . ASN A 1 107 ? -1.120 16.626 -3.680 1.00 80.94 107 ASN A N 1
ATOM 840 C CA . ASN A 1 107 ? -1.569 15.752 -4.749 1.00 80.94 107 ASN A CA 1
ATOM 841 C C . ASN A 1 107 ? -0.769 14.454 -4.663 1.00 80.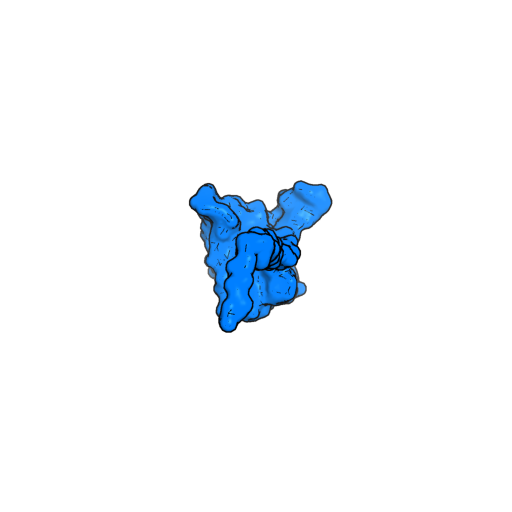94 107 ASN A C 1
ATOM 843 O O . ASN A 1 107 ? 0.464 14.476 -4.630 1.00 80.94 107 ASN A O 1
ATOM 847 N N . TRP A 1 108 ? -1.477 13.335 -4.629 1.00 87.12 108 TRP A N 1
ATOM 848 C CA . TRP A 1 108 ? -0.872 12.028 -4.827 1.00 87.12 108 TRP A CA 1
ATOM 849 C C . TRP A 1 108 ? -0.770 11.744 -6.324 1.00 87.12 108 TRP A C 1
ATOM 851 O O . TRP A 1 108 ? -1.623 12.191 -7.093 1.00 87.12 108 TRP A O 1
ATOM 861 N N . ALA A 1 109 ? 0.284 11.045 -6.746 1.00 86.75 109 ALA A N 1
ATOM 862 C CA . ALA A 1 109 ? 0.532 10.790 -8.165 1.00 86.75 109 ALA A CA 1
ATOM 863 C C . ALA A 1 109 ? -0.524 9.839 -8.763 1.00 86.75 109 ALA A C 1
ATOM 865 O O . ALA A 1 109 ? -0.858 9.929 -9.940 1.00 86.75 109 ALA A O 1
ATOM 866 N N . GLY A 1 110 ? -1.118 8.989 -7.922 1.00 91.69 110 GLY A N 1
ATOM 867 C CA . GLY A 1 110 ? -2.165 8.049 -8.304 1.00 91.69 110 GLY A CA 1
ATOM 868 C C . GLY A 1 110 ? -1.718 6.597 -8.178 1.00 91.69 110 GLY A C 1
ATOM 869 O O . GLY A 1 110 ? -0.719 6.279 -7.526 1.00 91.69 110 GLY A O 1
ATOM 870 N N . ILE A 1 111 ? -2.495 5.720 -8.814 1.00 95.00 111 ILE A N 1
ATOM 871 C CA . ILE A 1 111 ? -2.175 4.303 -8.995 1.00 95.00 111 ILE A CA 1
ATOM 872 C C . ILE A 1 111 ? -1.874 4.100 -10.473 1.00 95.00 111 ILE A C 1
ATOM 874 O O . ILE A 1 111 ? -2.728 4.370 -11.319 1.00 95.00 111 ILE A O 1
ATOM 878 N N . TYR A 1 112 ? -0.681 3.609 -10.774 1.00 94.62 112 TYR A N 1
ATOM 879 C CA . TYR A 1 112 ? -0.245 3.324 -12.133 1.00 94.62 112 TYR A CA 1
ATOM 880 C C . TYR A 1 112 ? -0.216 1.810 -12.329 1.00 94.62 112 TYR A C 1
ATOM 882 O O . TYR A 1 112 ? 0.460 1.107 -11.583 1.00 94.62 112 TYR A O 1
ATOM 890 N N . LEU A 1 113 ? -0.976 1.307 -13.303 1.00 93.44 113 LEU A N 1
ATOM 891 C CA . LEU A 1 113 ? -1.065 -0.121 -13.616 1.00 93.44 113 LEU A CA 1
ATOM 892 C C . LEU A 1 113 ? -0.298 -0.408 -14.905 1.00 93.44 113 LEU A C 1
ATOM 894 O O . LEU A 1 113 ? -0.595 0.225 -15.916 1.00 93.44 113 LEU A O 1
ATOM 898 N N . ASN A 1 114 ? 0.624 -1.375 -14.868 1.00 80.38 114 ASN A N 1
ATOM 899 C CA . ASN A 1 114 ? 1.415 -1.824 -16.017 1.00 80.38 114 ASN A CA 1
ATOM 900 C C . ASN A 1 114 ? 2.034 -0.646 -16.792 1.00 80.38 114 ASN A C 1
ATOM 902 O O . ASN A 1 114 ? 1.722 -0.392 -17.957 1.00 80.38 114 ASN A O 1
ATOM 906 N N . VAL A 1 115 ? 2.849 0.136 -16.086 1.00 63.50 115 VAL A N 1
ATOM 907 C CA . VAL A 1 115 ? 3.546 1.296 -16.649 1.00 63.50 115 VAL A CA 1
ATOM 908 C C . VAL A 1 115 ? 4.780 0.784 -17.384 1.00 63.50 115 VAL A C 1
ATOM 910 O O . VAL A 1 115 ? 5.819 0.569 -16.774 1.00 63.50 115 VAL A O 1
ATOM 913 N N . GLY A 1 116 ? 4.617 0.503 -18.676 1.00 57.91 116 GLY A N 1
ATOM 914 C CA . GLY A 1 116 ? 5.724 0.208 -19.591 1.00 57.91 116 GLY A CA 1
ATOM 915 C C . GLY A 1 116 ? 6.547 1.435 -19.957 1.00 57.91 116 GLY A C 1
ATOM 916 O O . GLY A 1 116 ? 6.014 2.566 -19.857 1.00 57.91 116 GLY A O 1
#

Secondary structure (DSSP, 8-state):
--PPPHHHHHHHHHHHHHHHHHTS--PPPEESSEETTEE--EEEEEEEE-GGGPSEEE-S-EEEEEEEEEEE-TT-EEEE-TT-EEEESSEEEESS-EEEESSTT----EEEES--

Sequence (116 aa):
MKKRDAGWNYFAAVLYIFFIFFQRSSYAETYVNRINGTVKPVSLMNEVWTKANSPYIIEADVTVEDSGSLVIEAGSVIKFGGNCGLFIYGGLFATNVLFQQLNTNTNWAGIYLNVG